Protein AF-A0A2U1S1F7-F1 (afdb_monomer_lite)

Radius of gyration: 15.93 Å; chains: 1; bounding box: 30×30×42 Å

pLDDT: mean 89.17, std 9.71, range [60.78, 97.88]

Structure (mmCIF, N/CA/C/O backbone):
data_AF-A0A2U1S1F7-F1
#
_entry.id   AF-A0A2U1S1F7-F1
#
loop_
_atom_site.group_PDB
_atom_site.id
_atom_site.type_symbol
_atom_site.label_atom_id
_atom_site.label_alt_id
_atom_site.label_comp_id
_atom_site.label_asym_id
_atom_site.label_entity_id
_atom_site.label_seq_id
_atom_site.pdbx_PDB_ins_code
_atom_site.Cartn_x
_atom_site.Cartn_y
_atom_site.Cartn_z
_atom_site.occupancy
_atom_site.B_iso_or_equiv
_atom_site.auth_seq_id
_atom_site.auth_comp_id
_atom_site.auth_asym_id
_atom_site.auth_atom_id
_atom_site.pdbx_PDB_model_num
ATOM 1 N N . ARG A 1 1 ? -9.835 -6.470 -1.076 1.00 87.56 1 ARG A N 1
ATOM 2 C CA . ARG A 1 1 ? -10.225 -6.371 0.362 1.00 87.56 1 ARG A CA 1
ATOM 3 C C . ARG A 1 1 ? -10.282 -4.907 0.818 1.00 87.56 1 ARG A C 1
ATOM 5 O O . ARG A 1 1 ? -11.209 -4.523 1.520 1.00 87.56 1 ARG A O 1
ATOM 12 N N . LEU A 1 2 ? -9.410 -4.056 0.294 1.00 91.75 2 LEU A N 1
ATOM 13 C CA . LEU A 1 2 ? -9.286 -2.624 0.502 1.00 91.75 2 LEU A CA 1
ATOM 14 C C . LEU A 1 2 ? -10.575 -1.855 0.190 1.00 91.75 2 LEU A C 1
ATOM 16 O O . LEU A 1 2 ? -10.941 -0.925 0.906 1.00 91.75 2 LEU A O 1
ATOM 20 N N . ARG A 1 3 ? -11.333 -2.309 -0.821 1.00 93.88 3 ARG A N 1
ATOM 21 C CA . ARG A 1 3 ? -12.661 -1.769 -1.169 1.00 93.88 3 ARG A CA 1
ATOM 22 C C . ARG A 1 3 ? -13.640 -1.757 0.013 1.00 93.88 3 ARG A C 1
ATOM 24 O O . ARG A 1 3 ? -14.502 -0.890 0.071 1.00 93.88 3 ARG A O 1
ATOM 31 N N . THR A 1 4 ? -13.530 -2.718 0.928 1.00 96.38 4 THR A N 1
ATOM 32 C CA . THR A 1 4 ? -14.416 -2.864 2.095 1.00 96.38 4 THR A CA 1
ATOM 33 C C . THR A 1 4 ? -13.726 -2.521 3.416 1.00 96.38 4 THR A C 1
ATOM 35 O O . THR A 1 4 ? -14.332 -2.700 4.466 1.00 96.38 4 THR A O 1
ATOM 38 N N . ALA A 1 5 ? -12.475 -2.049 3.386 1.00 96.94 5 ALA A N 1
ATOM 39 C CA . ALA A 1 5 ? -11.716 -1.689 4.582 1.00 96.94 5 ALA A CA 1
ATOM 40 C C . ALA A 1 5 ? -12.325 -0.471 5.301 1.00 96.94 5 ALA A C 1
ATOM 42 O O . ALA A 1 5 ? -13.041 0.337 4.696 1.00 96.94 5 ALA A O 1
ATOM 43 N N . THR A 1 6 ? -12.038 -0.307 6.591 1.00 97.88 6 THR A N 1
ATOM 44 C CA . THR A 1 6 ? -12.397 0.922 7.312 1.00 97.88 6 THR A CA 1
ATOM 45 C C . THR A 1 6 ? -11.521 2.091 6.859 1.00 97.88 6 THR A C 1
ATOM 47 O O . THR A 1 6 ? -10.523 1.917 6.159 1.00 97.88 6 THR A O 1
ATOM 50 N N . GLN A 1 7 ? -11.893 3.311 7.246 1.00 97.44 7 GLN A N 1
ATOM 51 C CA . GLN A 1 7 ? -11.057 4.478 6.973 1.00 97.44 7 GLN A CA 1
ATOM 52 C C . GLN A 1 7 ? -9.685 4.360 7.647 1.00 97.44 7 GLN A C 1
ATOM 54 O O . GLN A 1 7 ? -8.678 4.531 6.971 1.00 97.44 7 GLN A O 1
ATOM 59 N N . GLN A 1 8 ? -9.653 3.965 8.921 1.00 97.81 8 GLN A N 1
ATOM 60 C CA . GLN A 1 8 ? -8.412 3.774 9.671 1.00 97.81 8 GLN A CA 1
ATOM 61 C C . GLN A 1 8 ? -7.483 2.758 8.993 1.00 97.81 8 GLN A C 1
ATOM 63 O O . GLN A 1 8 ? -6.300 3.030 8.825 1.00 97.81 8 GLN A O 1
ATOM 68 N N . GLN A 1 9 ? -8.027 1.625 8.536 1.00 97.75 9 GLN A N 1
ATOM 69 C CA . GLN A 1 9 ? -7.247 0.622 7.809 1.00 97.75 9 GLN A CA 1
ATOM 70 C C . GLN A 1 9 ? -6.705 1.170 6.487 1.00 97.75 9 GLN A C 1
ATOM 72 O O . GLN A 1 9 ? -5.578 0.868 6.135 1.00 97.75 9 GLN A O 1
ATOM 77 N N . ARG A 1 10 ? -7.472 1.986 5.748 1.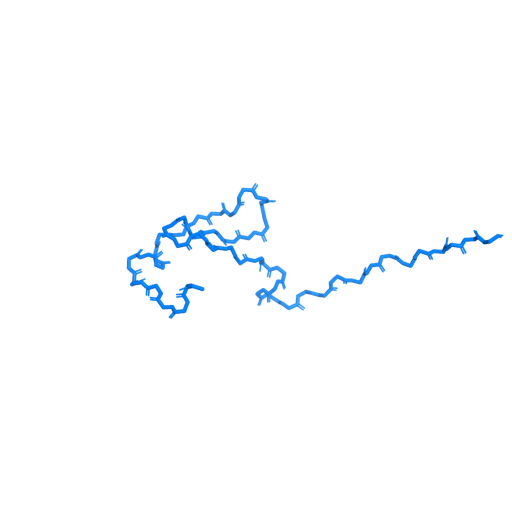00 96.62 10 ARG A N 1
ATOM 78 C CA . ARG A 1 10 ? -6.988 2.607 4.500 1.00 96.62 10 ARG A CA 1
ATOM 79 C C . ARG A 1 10 ? -5.917 3.671 4.730 1.00 96.62 10 ARG A C 1
ATOM 81 O O . ARG A 1 10 ? -5.083 3.879 3.855 1.00 96.62 10 ARG A O 1
ATOM 88 N N . GLU A 1 11 ? -5.965 4.367 5.856 1.00 97.25 11 GLU A N 1
ATOM 89 C CA . GLU A 1 11 ? -4.979 5.390 6.216 1.00 97.25 11 GLU A CA 1
ATOM 90 C C . GLU A 1 11 ? -3.673 4.767 6.734 1.00 97.25 11 GLU A C 1
ATOM 92 O O . GLU A 1 11 ? -2.616 5.378 6.598 1.00 97.25 11 GLU A O 1
ATOM 97 N N . HIS A 1 12 ? -3.721 3.535 7.250 1.00 97.19 12 HIS A N 1
ATOM 98 C CA . HIS A 1 12 ? -2.548 2.755 7.638 1.00 97.19 12 HIS A CA 1
ATOM 99 C C . HIS A 1 12 ? -1.961 1.996 6.437 1.00 97.19 12 HIS A C 1
ATOM 101 O O . HIS A 1 12 ? -2.166 0.795 6.270 1.00 97.19 12 HIS A O 1
ATOM 107 N N . PHE A 1 13 ? -1.247 2.721 5.578 1.00 95.94 13 PHE A N 1
ATOM 108 C CA . PHE A 1 13 ? -0.499 2.148 4.459 1.00 95.94 13 PHE A CA 1
ATOM 109 C C . PHE A 1 13 ? 1.009 2.311 4.649 1.00 95.94 13 PHE A C 1
ATOM 111 O O . PHE A 1 13 ? 1.475 3.272 5.264 1.00 95.94 13 PHE A O 1
ATOM 118 N N . GLU A 1 14 ? 1.774 1.403 4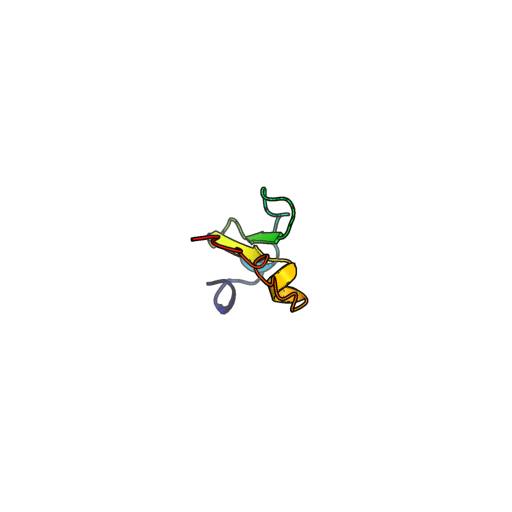.054 1.00 95.31 14 GLU A N 1
ATOM 119 C CA . GLU A 1 14 ? 3.232 1.448 4.002 1.00 95.31 14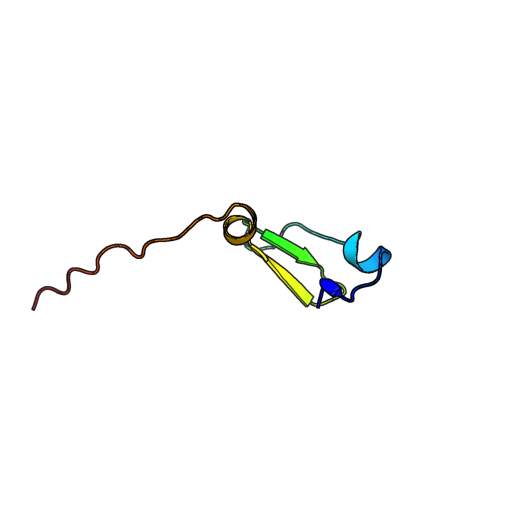 GLU A CA 1
ATOM 120 C C . GLU A 1 14 ? 3.750 1.266 2.569 1.00 95.31 14 GLU A C 1
ATOM 122 O O . GLU A 1 14 ? 3.029 0.836 1.662 1.00 95.31 14 GLU A O 1
ATOM 127 N N . ILE A 1 15 ? 5.015 1.623 2.338 1.00 94.12 15 ILE A N 1
ATOM 128 C CA . ILE A 1 15 ? 5.680 1.294 1.074 1.00 94.12 15 ILE A CA 1
ATOM 129 C C . ILE A 1 15 ? 5.908 -0.213 1.058 1.00 94.12 15 ILE A C 1
ATOM 131 O O . ILE A 1 15 ? 6.497 -0.760 1.988 1.00 94.12 15 ILE A O 1
ATOM 135 N N . SER A 1 16 ? 5.469 -0.869 -0.016 1.00 91.94 16 SER A N 1
ATOM 136 C CA . SER A 1 16 ? 5.625 -2.314 -0.160 1.00 91.94 16 SER A CA 1
ATOM 137 C C . SER A 1 16 ? 7.108 -2.708 -0.055 1.00 91.94 16 SER A C 1
ATOM 139 O O . SER A 1 16 ? 7.945 -2.065 -0.702 1.00 91.94 16 SER A O 1
ATOM 141 N N . PRO A 1 17 ? 7.458 -3.786 0.674 1.00 83.31 17 PRO A N 1
ATOM 142 C CA . PRO A 1 17 ? 8.842 -4.249 0.830 1.00 83.31 17 PRO A CA 1
ATOM 143 C C . PRO A 1 17 ? 9.566 -4.547 -0.491 1.00 83.31 17 PRO A C 1
ATOM 145 O O . PRO A 1 17 ? 10.792 -4.513 -0.551 1.00 83.31 17 PRO A O 1
ATOM 148 N N . ALA A 1 18 ? 8.816 -4.817 -1.564 1.00 84.38 18 ALA A N 1
ATOM 149 C CA . ALA A 1 18 ? 9.354 -5.008 -2.909 1.00 84.38 18 ALA A CA 1
ATOM 150 C C . ALA A 1 18 ? 9.870 -3.705 -3.557 1.00 84.38 18 ALA A C 1
ATOM 152 O O . ALA A 1 18 ? 10.528 -3.759 -4.593 1.00 84.38 18 ALA A O 1
ATOM 153 N N . GLY A 1 19 ? 9.567 -2.538 -2.979 1.00 84.25 19 GLY A N 1
ATOM 154 C CA . GLY A 1 19 ? 10.039 -1.224 -3.424 1.00 84.25 19 GLY A CA 1
ATOM 155 C C . GLY A 1 19 ? 9.216 -0.563 -4.537 1.00 84.25 19 GLY A C 1
ATOM 156 O O . GLY A 1 19 ? 9.516 0.567 -4.910 1.00 84.25 19 GLY A O 1
ATOM 157 N N . TYR A 1 20 ? 8.174 -1.223 -5.057 1.00 84.38 20 TYR A N 1
ATOM 158 C CA . TYR A 1 20 ? 7.406 -0.757 -6.228 1.00 84.38 20 TYR A CA 1
ATOM 159 C C . TYR A 1 20 ? 5.879 -0.805 -6.029 1.00 84.38 20 TYR A C 1
ATOM 161 O O . TYR A 1 20 ? 5.116 -0.956 -6.986 1.00 84.38 20 TYR A O 1
ATOM 169 N N . GLY A 1 21 ? 5.402 -0.684 -4.788 1.00 93.19 21 GLY A N 1
ATOM 170 C CA . GLY A 1 21 ? 3.975 -0.767 -4.469 1.00 93.19 21 GLY A CA 1
ATOM 171 C C . GLY A 1 21 ? 3.599 -0.123 -3.139 1.00 93.19 21 GLY A C 1
ATOM 172 O O . GLY A 1 21 ? 4.454 0.387 -2.416 1.00 93.19 21 GLY A O 1
ATOM 173 N N . ILE A 1 22 ? 2.310 -0.181 -2.825 1.00 95.38 22 ILE A N 1
ATOM 174 C CA . ILE A 1 22 ? 1.725 0.232 -1.548 1.00 95.38 22 ILE A CA 1
ATOM 175 C C . ILE A 1 22 ? 1.158 -1.017 -0.877 1.00 95.38 22 ILE A C 1
ATOM 177 O O . ILE A 1 22 ? 0.433 -1.772 -1.526 1.00 95.38 22 ILE A O 1
ATOM 181 N N . HIS A 1 23 ? 1.479 -1.215 0.397 1.00 96.00 23 HIS A N 1
ATOM 182 C CA . HIS A 1 23 ? 0.993 -2.322 1.211 1.00 96.00 23 HIS A CA 1
ATOM 183 C C . HIS A 1 23 ? 0.048 -1.804 2.301 1.00 96.00 23 HIS A C 1
ATOM 185 O O . HIS A 1 23 ? 0.323 -0.786 2.939 1.00 96.00 23 HIS A O 1
ATOM 191 N N . TRP A 1 24 ? -1.063 -2.504 2.522 1.00 96.88 24 TRP A N 1
ATOM 192 C CA . TRP A 1 24 ? -1.963 -2.278 3.651 1.00 96.88 24 TRP A CA 1
ATOM 193 C C . TRP A 1 24 ? -1.886 -3.457 4.633 1.00 96.88 24 TRP A C 1
ATOM 195 O O . TRP A 1 24 ? -2.590 -4.455 4.429 1.00 96.88 24 TRP A O 1
ATOM 205 N N . PRO A 1 25 ? -1.092 -3.347 5.717 1.00 95.56 25 PRO A N 1
ATOM 206 C CA . PRO A 1 25 ? -0.822 -4.463 6.627 1.00 95.56 25 PRO A CA 1
ATOM 207 C C . PRO A 1 25 ? -2.068 -4.954 7.365 1.00 95.56 25 PRO A C 1
ATOM 209 O O . PRO A 1 25 ? -2.236 -6.152 7.581 1.00 95.56 25 PRO A O 1
ATOM 212 N N . ASP A 1 26 ? -2.999 -4.056 7.689 1.00 97.25 26 ASP A N 1
ATOM 213 C CA . ASP A 1 26 ? -4.199 -4.410 8.456 1.00 97.25 26 ASP A CA 1
ATOM 214 C C . ASP A 1 26 ? -5.198 -5.286 7.682 1.00 97.25 26 ASP A C 1
ATOM 216 O O . ASP A 1 26 ? -6.083 -5.898 8.286 1.00 97.25 26 ASP A O 1
ATOM 220 N N . VAL A 1 27 ? -5.119 -5.305 6.347 1.00 95.94 27 VAL A N 1
ATOM 221 C CA . VAL A 1 27 ? -6.042 -6.063 5.479 1.00 95.94 27 VAL A CA 1
ATOM 222 C C . VAL A 1 27 ? -5.337 -7.058 4.559 1.00 95.94 27 VAL A C 1
ATOM 224 O O . VAL A 1 27 ? -6.030 -7.783 3.831 1.00 95.94 27 VAL A O 1
ATOM 227 N N . ASP A 1 28 ? -4.004 -7.121 4.637 1.00 94.12 28 ASP A N 1
ATOM 228 C CA . ASP A 1 28 ? -3.146 -8.010 3.852 1.00 94.12 28 ASP A CA 1
ATOM 229 C C . ASP A 1 28 ? -3.415 -7.848 2.346 1.00 94.12 28 ASP A C 1
ATOM 231 O O . ASP A 1 28 ? -3.900 -8.754 1.661 1.00 94.12 28 ASP A O 1
ATOM 235 N N . GLU A 1 29 ? -3.224 -6.620 1.850 1.00 94.31 29 GLU A N 1
ATOM 236 C CA . GLU A 1 29 ? -3.401 -6.292 0.434 1.00 94.31 29 GLU A CA 1
ATOM 237 C C . GLU A 1 29 ? -2.329 -5.341 -0.086 1.00 94.31 29 GLU A C 1
ATOM 239 O O . GLU A 1 29 ? -2.036 -4.311 0.520 1.00 94.31 29 GLU A O 1
ATOM 244 N N . ASP A 1 30 ? -1.816 -5.672 -1.268 1.00 94.06 30 ASP A N 1
ATOM 245 C CA . ASP A 1 30 ? -0.802 -4.914 -1.987 1.00 94.06 30 ASP A CA 1
ATOM 246 C C . ASP A 1 30 ? -1.353 -4.360 -3.301 1.00 94.06 30 ASP A C 1
ATOM 248 O O . ASP A 1 30 ? -2.056 -5.048 -4.047 1.00 94.06 30 ASP A O 1
ATOM 252 N N . LEU A 1 31 ? -0.968 -3.127 -3.627 1.00 93.56 31 LEU A N 1
ATOM 253 C CA . LEU A 1 31 ? -1.170 -2.530 -4.943 1.00 93.56 31 LEU A CA 1
ATOM 254 C C . LEU A 1 31 ? 0.179 -2.178 -5.566 1.00 93.56 31 LEU A C 1
ATOM 256 O O . LEU A 1 31 ? 0.949 -1.387 -5.023 1.00 93.56 31 LEU A O 1
ATOM 260 N N . SER A 1 32 ? 0.454 -2.735 -6.744 1.00 92.94 32 SER A N 1
ATOM 261 C CA . SER A 1 32 ? 1.631 -2.376 -7.541 1.00 92.94 32 SER A CA 1
ATOM 262 C C . SER A 1 32 ? 1.479 -0.977 -8.139 1.00 92.94 32 SER A C 1
ATOM 264 O O . SER A 1 32 ? 0.413 -0.671 -8.684 1.00 92.94 32 SER A O 1
ATOM 266 N N . ILE A 1 33 ? 2.553 -0.183 -8.155 1.00 92.31 33 ILE A N 1
ATOM 267 C CA . ILE A 1 33 ? 2.571 1.107 -8.858 1.00 92.31 33 ILE A CA 1
ATOM 268 C C . ILE A 1 33 ? 2.251 0.919 -10.341 1.00 92.31 33 ILE A C 1
ATOM 270 O O . ILE A 1 33 ? 1.403 1.638 -10.859 1.00 92.31 33 ILE A O 1
ATOM 274 N N . ASP A 1 34 ? 2.834 -0.085 -11.000 1.00 92.75 34 ASP A N 1
ATOM 275 C CA . ASP A 1 34 ? 2.598 -0.355 -12.425 1.00 92.75 34 ASP A CA 1
ATOM 276 C C . ASP A 1 34 ? 1.113 -0.531 -12.755 1.00 92.75 34 ASP A C 1
ATOM 278 O O . ASP A 1 34 ? 0.613 0.062 -13.709 1.00 92.75 34 ASP A O 1
ATOM 282 N N . GLY A 1 35 ? 0.386 -1.283 -11.923 1.00 90.50 35 GLY A N 1
ATOM 283 C CA . GLY A 1 35 ? -1.063 -1.436 -12.044 1.00 90.50 35 GLY A CA 1
ATOM 284 C C . GLY A 1 35 ? -1.839 -0.131 -11.833 1.00 90.50 35 GLY A C 1
ATOM 285 O O . GLY A 1 35 ? -2.847 0.083 -12.504 1.00 90.50 35 GLY A O 1
ATOM 286 N N . LEU A 1 36 ? -1.366 0.760 -10.953 1.00 91.38 36 LEU A N 1
ATOM 287 C CA . LEU A 1 36 ? -1.992 2.064 -10.692 1.00 91.38 36 LEU A CA 1
ATOM 288 C C . LEU A 1 36 ? -1.791 3.056 -11.844 1.00 91.38 36 LEU A C 1
ATOM 290 O O . LEU A 1 36 ? -2.721 3.784 -12.186 1.00 91.38 36 LEU A O 1
ATOM 294 N N . ILE A 1 37 ?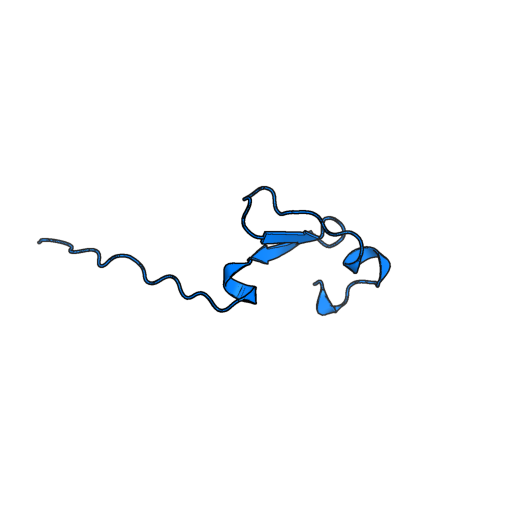 -0.599 3.085 -12.447 1.00 92.94 37 ILE A N 1
ATOM 295 C CA . ILE A 1 37 ? -0.277 3.995 -13.562 1.00 92.94 37 ILE A CA 1
ATOM 296 C C . ILE A 1 37 ? -0.506 3.368 -14.945 1.00 92.94 37 ILE A C 1
ATOM 298 O O . ILE A 1 37 ? -0.309 4.026 -15.965 1.00 92.94 37 ILE A O 1
ATOM 302 N N . GLY A 1 38 ? -0.941 2.108 -14.999 1.00 91.38 38 GLY A N 1
ATOM 303 C CA . GLY A 1 38 ? -1.284 1.409 -16.236 1.00 91.38 38 GLY A CA 1
ATOM 304 C C . GLY A 1 38 ? -0.083 0.947 -17.066 1.00 91.38 38 GLY A C 1
ATOM 305 O O . GLY A 1 38 ? -0.227 0.745 -18.275 1.00 91.38 38 GLY A O 1
ATOM 306 N N . VAL A 1 39 ? 1.088 0.766 -16.449 1.00 92.25 39 VAL A N 1
ATOM 307 C CA . VAL A 1 39 ? 2.256 0.177 -17.116 1.00 92.25 39 VAL A CA 1
ATOM 308 C C . VAL A 1 39 ? 1.931 -1.255 -17.533 1.00 92.25 39 VAL A C 1
ATOM 310 O O . VAL A 1 39 ? 1.408 -2.058 -16.761 1.00 92.25 39 VAL A O 1
ATOM 313 N N . ARG A 1 40 ? 2.251 -1.580 -18.788 1.00 89.06 40 ARG A N 1
ATOM 314 C CA . ARG A 1 40 ? 2.122 -2.928 -19.339 1.00 89.06 40 ARG A CA 1
ATOM 315 C C . ARG A 1 40 ? 3.506 -3.483 -19.613 1.00 89.06 40 ARG A C 1
ATOM 317 O O . ARG A 1 40 ? 4.182 -3.041 -20.540 1.00 89.06 40 ARG A O 1
ATOM 324 N N . HIS A 1 41 ? 3.901 -4.477 -18.829 1.00 83.38 41 HIS A N 1
ATOM 325 C CA . HIS A 1 41 ? 5.125 -5.223 -19.089 1.00 83.38 41 HIS A CA 1
ATOM 326 C C . HIS A 1 41 ? 4.909 -6.134 -20.287 1.00 83.38 41 HIS A C 1
ATOM 328 O O . HIS A 1 41 ? 4.054 -7.019 -20.264 1.00 83.38 41 HIS A O 1
ATOM 334 N N . THR A 1 42 ? 5.670 -5.894 -21.350 1.00 83.94 42 THR A N 1
ATOM 335 C CA . THR A 1 42 ? 5.756 -6.837 -22.466 1.00 83.94 42 THR A CA 1
ATOM 336 C C . THR A 1 42 ? 6.908 -7.782 -22.147 1.00 83.94 42 THR A C 1
ATOM 338 O O . THR A 1 42 ? 8.023 -7.293 -21.946 1.00 83.94 42 THR A O 1
ATOM 341 N N . PRO A 1 43 ? 6.680 -9.103 -22.046 1.00 77.69 43 PRO A N 1
ATOM 342 C CA . PRO A 1 43 ? 7.780 -10.030 -21.840 1.00 77.69 43 PRO A CA 1
ATOM 343 C C . PRO A 1 43 ? 8.776 -9.877 -23.000 1.00 77.69 43 PRO A C 1
ATOM 345 O O . PRO A 1 43 ? 8.342 -9.717 -24.147 1.00 77.69 43 PRO A O 1
ATOM 348 N N . PRO A 1 44 ? 10.094 -9.894 -22.737 1.00 77.50 44 PRO A N 1
ATOM 349 C CA . PRO A 1 44 ? 11.069 -9.876 -23.815 1.00 77.50 44 PRO A CA 1
ATOM 350 C C . PRO A 1 44 ? 10.801 -11.080 -24.721 1.00 77.50 44 PRO A C 1
ATOM 352 O O . PRO A 1 44 ? 10.535 -12.178 -24.229 1.00 77.50 44 PRO A O 1
ATOM 355 N N . PHE A 1 45 ? 10.819 -10.859 -26.038 1.00 75.00 45 PHE A N 1
ATOM 356 C CA . PHE A 1 45 ? 10.643 -11.922 -27.023 1.00 75.00 45 PHE A CA 1
ATOM 357 C C . PHE A 1 45 ? 11.626 -13.049 -26.710 1.00 75.00 45 PHE A C 1
ATOM 359 O O . PHE A 1 45 ? 12.839 -12.881 -26.834 1.00 75.00 45 PHE A O 1
ATOM 366 N N . VAL A 1 46 ? 11.104 -14.190 -26.263 1.00 69.94 46 VAL A N 1
ATOM 367 C CA . VAL A 1 46 ? 11.914 -15.386 -26.069 1.00 69.94 46 VAL A CA 1
ATOM 368 C C . VAL A 1 46 ? 12.105 -15.972 -27.460 1.00 69.94 46 VAL A C 1
ATOM 370 O O . VAL A 1 46 ? 11.242 -16.699 -27.954 1.00 69.94 46 VAL A O 1
ATOM 373 N N . THR A 1 47 ? 13.196 -15.615 -28.136 1.00 66.06 47 THR A N 1
ATOM 374 C CA . THR A 1 47 ? 13.633 -16.366 -29.314 1.00 66.06 47 THR A CA 1
ATOM 375 C C . THR A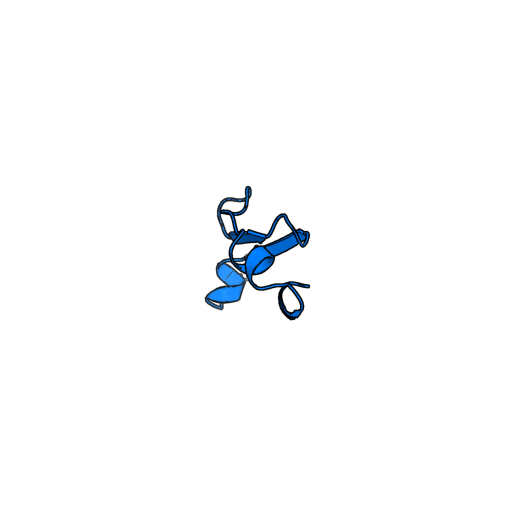 1 47 ? 14.058 -17.739 -28.807 1.00 66.06 47 THR A C 1
ATOM 377 O O . THR A 1 47 ? 15.186 -17.936 -28.367 1.00 66.06 47 THR A O 1
ATOM 380 N N . THR A 1 48 ?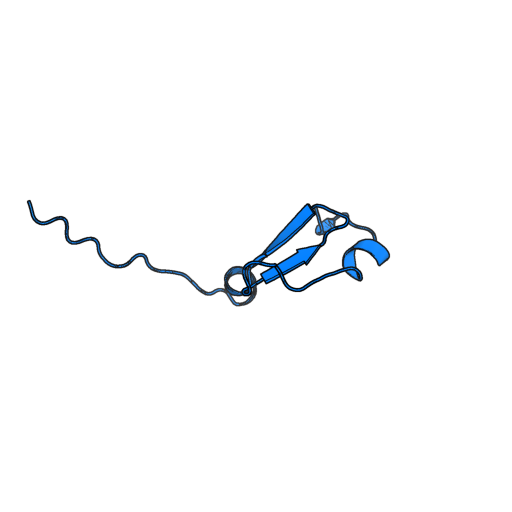 13.117 -18.680 -28.776 1.00 66.75 48 THR A N 1
ATOM 381 C CA . THR A 1 48 ? 13.464 -20.098 -28.714 1.00 66.75 48 THR A CA 1
ATOM 382 C C . THR A 1 48 ? 14.035 -20.427 -30.081 1.00 66.75 48 THR A C 1
ATOM 384 O O . THR A 1 48 ? 13.284 -20.623 -31.035 1.00 66.75 48 THR A O 1
ATOM 387 N N . GLU A 1 49 ? 15.359 -20.379 -30.198 1.00 63.66 49 GLU A N 1
ATOM 388 C CA . GLU A 1 49 ? 16.032 -21.011 -31.324 1.00 63.66 49 GLU A CA 1
ATOM 389 C C . GLU A 1 49 ? 15.882 -22.528 -31.167 1.00 63.66 49 GLU A C 1
ATOM 391 O O . GLU A 1 49 ? 16.102 -23.076 -30.083 1.00 63.66 49 GLU A O 1
ATOM 396 N N . ALA A 1 50 ? 15.392 -23.155 -32.236 1.00 60.78 50 ALA A N 1
ATOM 397 C CA . ALA A 1 50 ? 15.196 -24.592 -32.378 1.00 60.78 50 ALA A CA 1
ATOM 398 C C . ALA A 1 50 ? 16.454 -25.261 -32.939 1.00 60.78 50 ALA A C 1
ATOM 400 O O . ALA A 1 50 ? 17.150 -24.606 -33.749 1.00 60.78 50 ALA A O 1
#

Foldseek 3Di:
DLVPDDPVQVVQWDQPPVNAWIARPVVGDIDGNCVVVVPDDDPPPPPPDD

Sequence (50 aa):
RLRTATQQQREHFEISPAGYGIHWPDVDEDLSIDGLIGVRHTPPFVTTEA

Secondary structure (DSSP, 8-state):
-GGG--HHHHH--EE-TTSSEEEETTTTEEEEHHHHHT--PPPP------